Protein AF-A0A1Y1SCV5-F1 (afdb_monomer_lite)

Secondary structure (DSSP, 8-state):
-EEEEEE--SSS-BEEEEEEETTEEEE-TTT-----SSTT--EETT-EEEES--B-TT-EEEEEEEE--HHHHHTTGGGGGGSSS-EEEEEEEEE-TT--EEEEEEEEE------

Structure (mmCIF, N/CA/C/O backbone):
data_AF-A0A1Y1SCV5-F1
#
_entry.id   AF-A0A1Y1SCV5-F1
#
loop_
_atom_site.group_PDB
_atom_site.id
_atom_site.type_symbol
_atom_site.label_atom_id
_atom_site.label_alt_id
_atom_site.label_comp_id
_atom_site.label_asym_id
_atom_site.label_entity_id
_atom_site.label_seq_id
_atom_site.pdbx_PDB_ins_code
_atom_site.Cartn_x
_atom_site.Cartn_y
_atom_site.Cartn_z
_atom_site.occupancy
_atom_site.B_iso_or_equiv
_atom_site.auth_seq_id
_atom_site.auth_comp_id
_atom_site.auth_asym_id
_atom_site.auth_atom_id
_atom_site.pdbx_PDB_model_num
ATOM 1 N N . MET A 1 1 ? 11.109 3.189 -0.853 1.00 80.75 1 MET A N 1
ATOM 2 C CA . MET A 1 1 ? 10.446 3.280 0.467 1.00 80.75 1 MET A CA 1
ATOM 3 C C . MET A 1 1 ? 9.588 4.530 0.488 1.00 80.75 1 MET A C 1
ATOM 5 O O . MET A 1 1 ? 10.060 5.553 0.005 1.00 80.75 1 MET A O 1
ATOM 9 N N . VAL A 1 2 ? 8.369 4.451 1.020 1.00 85.19 2 VAL A N 1
ATOM 10 C CA . VAL A 1 2 ? 7.491 5.612 1.250 1.00 85.19 2 VAL A CA 1
ATOM 11 C C . VAL A 1 2 ? 6.849 5.479 2.630 1.00 85.19 2 VAL A C 1
ATOM 13 O O . VAL A 1 2 ? 6.463 4.376 3.017 1.00 85.19 2 VAL A O 1
ATOM 16 N N . GLU A 1 3 ? 6.751 6.585 3.364 1.00 90.56 3 GLU A N 1
ATOM 17 C CA . GLU A 1 3 ? 6.131 6.649 4.690 1.00 90.56 3 GLU A CA 1
ATOM 18 C C . GLU A 1 3 ? 4.819 7.431 4.629 1.00 90.56 3 GLU A C 1
ATOM 20 O O . GLU A 1 3 ? 4.732 8.462 3.961 1.00 90.56 3 GLU A O 1
ATOM 25 N N . PHE A 1 4 ? 3.810 6.949 5.350 1.00 91.31 4 PHE A N 1
ATOM 26 C CA . PHE A 1 4 ? 2.486 7.553 5.419 1.00 91.31 4 PHE A CA 1
ATOM 27 C C . PHE A 1 4 ? 2.034 7.693 6.867 1.00 91.31 4 PHE A C 1
ATOM 29 O O . PHE A 1 4 ? 2.197 6.765 7.660 1.00 91.31 4 PHE A O 1
ATOM 36 N N . ASP A 1 5 ? 1.393 8.816 7.179 1.00 94.88 5 ASP A N 1
ATOM 37 C CA . ASP A 1 5 ? 0.543 8.948 8.359 1.00 94.88 5 ASP A CA 1
ATOM 38 C C . ASP A 1 5 ? -0.896 8.659 7.952 1.00 94.88 5 ASP A C 1
ATOM 40 O O . ASP A 1 5 ? -1.498 9.408 7.183 1.00 94.88 5 ASP A O 1
ATOM 44 N N . ILE A 1 6 ? -1.429 7.540 8.435 1.00 95.38 6 ILE A N 1
ATOM 45 C CA . ILE A 1 6 ? -2.735 7.033 8.021 1.00 95.38 6 ILE A CA 1
ATOM 46 C C . ILE A 1 6 ? -3.668 7.066 9.220 1.00 95.38 6 ILE A C 1
ATOM 48 O O . ILE A 1 6 ? -3.361 6.473 10.252 1.00 95.38 6 ILE A O 1
ATOM 52 N N . THR A 1 7 ? -4.819 7.713 9.058 1.00 97.19 7 THR A N 1
ATOM 53 C CA . THR A 1 7 ? -5.911 7.706 10.036 1.00 97.19 7 THR A CA 1
ATOM 54 C C . THR A 1 7 ? -7.010 6.768 9.558 1.00 97.19 7 THR A C 1
ATOM 56 O O . THR A 1 7 ? -7.533 6.943 8.458 1.00 97.19 7 THR A O 1
ATOM 59 N N . ASN A 1 8 ? -7.369 5.774 10.371 1.00 97.31 8 ASN A N 1
ATOM 60 C CA . ASN A 1 8 ? -8.510 4.909 10.085 1.00 97.31 8 ASN A CA 1
ATOM 61 C C . ASN A 1 8 ? -9.788 5.504 10.694 1.00 97.31 8 ASN A C 1
ATOM 63 O O . ASN A 1 8 ? -9.999 5.429 11.90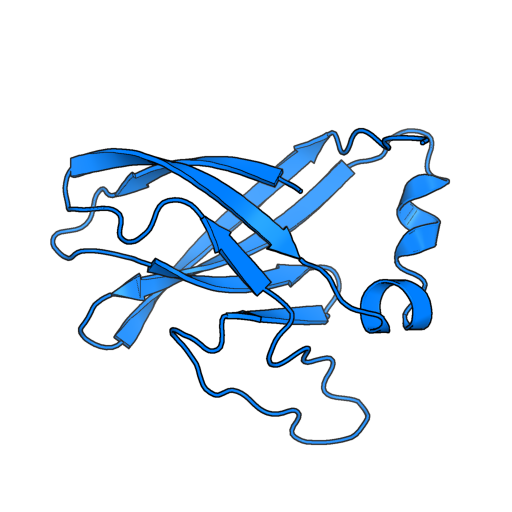1 1.00 97.31 8 ASN A O 1
ATOM 67 N N . GLU A 1 9 ? -10.648 6.075 9.855 1.00 96.31 9 GLU A N 1
ATOM 68 C CA . GLU A 1 9 ? -11.947 6.634 10.268 1.00 96.31 9 GLU A CA 1
ATOM 69 C C . GLU A 1 9 ? -13.095 5.605 10.236 1.00 96.31 9 GLU A C 1
ATOM 71 O O . GLU A 1 9 ? -14.240 5.942 10.536 1.00 96.31 9 GLU A O 1
ATOM 76 N N . GLY A 1 10 ? -12.804 4.357 9.859 1.00 93.88 10 GLY A N 1
ATOM 77 C CA . GLY A 1 10 ? -13.763 3.256 9.838 1.00 93.88 10 GLY A CA 1
ATOM 78 C C . GLY A 1 10 ? -14.004 2.628 11.212 1.00 93.88 10 GLY A C 1
ATOM 79 O O . GLY A 1 10 ? -13.499 3.083 12.237 1.00 93.88 10 GLY A O 1
ATOM 80 N N . ASP A 1 11 ? -14.772 1.539 11.223 1.00 95.44 11 ASP A N 1
ATOM 81 C CA . ASP A 1 11 ? -15.172 0.793 12.425 1.00 95.44 11 ASP A CA 1
ATOM 82 C C . ASP A 1 11 ? -14.435 -0.547 12.604 1.00 95.44 11 ASP A C 1
ATOM 84 O O . ASP A 1 11 ? -14.573 -1.199 13.640 1.00 95.44 11 ASP A O 1
ATOM 88 N N . SER A 1 12 ? -13.614 -0.933 11.626 1.00 96.38 12 SER A N 1
ATOM 89 C CA . SER A 1 12 ? -12.877 -2.198 11.591 1.00 96.38 12 SER A CA 1
ATOM 90 C C . SER A 1 12 ? -11.372 -1.964 11.389 1.00 96.38 12 SER A C 1
ATOM 92 O O . SER A 1 12 ? -10.988 -0.981 10.745 1.00 96.38 12 SER A O 1
ATOM 94 N N . PRO A 1 13 ? -10.482 -2.825 11.924 1.00 96.88 13 PRO A N 1
ATOM 95 C CA . PRO A 1 13 ? -9.051 -2.731 11.644 1.00 96.88 13 PRO A CA 1
ATOM 96 C C . PRO A 1 13 ? -8.765 -2.896 10.150 1.00 96.88 13 PRO A C 1
ATOM 98 O O . PRO A 1 13 ? -9.290 -3.812 9.518 1.00 96.88 13 PRO A O 1
ATOM 101 N N . ILE A 1 14 ? -7.889 -2.053 9.602 1.00 97.56 14 ILE A N 1
ATOM 102 C CA . ILE A 1 14 ? -7.509 -2.089 8.183 1.00 97.56 14 ILE A CA 1
ATOM 103 C C . ILE A 1 14 ? -6.030 -2.423 7.996 1.00 97.56 14 ILE A C 1
ATOM 105 O O . ILE A 1 14 ? -5.180 -2.107 8.835 1.00 97.56 14 ILE A O 1
ATOM 109 N N . ARG A 1 15 ? -5.709 -3.058 6.867 1.00 96.94 15 ARG A N 1
ATOM 110 C CA . ARG A 1 15 ? -4.342 -3.374 6.424 1.00 96.94 15 ARG A CA 1
ATOM 111 C C . ARG A 1 15 ? -4.171 -3.041 4.947 1.00 96.94 15 ARG A C 1
ATOM 113 O O . ARG A 1 15 ? -5.113 -3.181 4.176 1.00 96.94 15 ARG A O 1
ATOM 120 N N . ILE A 1 16 ? -2.966 -2.648 4.540 1.00 96.50 16 ILE A N 1
ATOM 121 C CA . ILE A 1 16 ? -2.646 -2.403 3.126 1.00 96.50 16 ILE A CA 1
ATOM 122 C C . ILE A 1 16 ? -2.421 -3.747 2.423 1.00 96.50 16 ILE A C 1
ATOM 124 O O . ILE A 1 16 ? -1.522 -4.504 2.803 1.00 96.50 16 ILE A O 1
ATOM 128 N N . GLY A 1 17 ? -3.235 -4.030 1.406 1.00 95.81 17 GLY A N 1
ATOM 129 C CA . GLY A 1 17 ? -3.148 -5.248 0.597 1.00 95.81 17 GLY A CA 1
ATOM 130 C C . GLY A 1 17 ? -2.530 -5.033 -0.782 1.00 95.81 17 GLY A C 1
ATOM 131 O O . GLY A 1 17 ? -1.911 -5.948 -1.315 1.00 95.81 17 GLY A O 1
ATOM 132 N N . GLU A 1 18 ? -2.667 -3.836 -1.355 1.00 95.38 18 GLU A N 1
ATOM 133 C CA . GLU A 1 18 ? -2.161 -3.541 -2.696 1.00 95.38 18 GLU A CA 1
ATOM 134 C C . GLU A 1 18 ? -1.776 -2.063 -2.843 1.00 95.38 18 GLU A C 1
ATOM 136 O O . GLU A 1 18 ? -2.400 -1.176 -2.258 1.00 95.38 18 GLU A O 1
ATOM 141 N N . PHE A 1 19 ? -0.742 -1.822 -3.644 1.00 92.69 19 PHE A N 1
ATOM 142 C CA . PHE A 1 19 ? -0.336 -0.513 -4.136 1.00 92.69 19 PHE A CA 1
ATOM 143 C C . PHE A 1 19 ? -0.361 -0.559 -5.663 1.00 92.69 19 PHE A C 1
ATOM 145 O O . PHE A 1 19 ? 0.217 -1.467 -6.254 1.00 92.69 19 PHE A O 1
ATOM 152 N N . ALA A 1 20 ? -1.021 0.399 -6.305 1.00 90.56 20 ALA A N 1
ATOM 153 C CA . ALA A 1 20 ? -1.103 0.467 -7.758 1.00 90.56 20 ALA A CA 1
ATOM 154 C C . ALA A 1 20 ? -0.585 1.809 -8.283 1.00 90.56 20 ALA A C 1
ATOM 156 O O . ALA A 1 20 ? -0.994 2.872 -7.814 1.00 90.56 20 ALA A O 1
ATOM 157 N N . ALA A 1 21 ? 0.286 1.756 -9.288 1.00 85.44 21 ALA A N 1
ATOM 158 C CA . ALA A 1 21 ? 0.808 2.927 -9.985 1.00 85.44 21 ALA A CA 1
ATOM 159 C C . ALA A 1 21 ? 1.162 2.557 -11.429 1.00 85.44 21 ALA A C 1
ATOM 161 O O . ALA A 1 21 ? 1.742 1.505 -11.674 1.00 85.44 21 ALA A O 1
ATOM 162 N N . GLY A 1 22 ? 0.812 3.411 -12.396 1.00 78.81 22 GLY A N 1
ATOM 163 C CA . GLY A 1 22 ? 1.207 3.207 -13.798 1.00 78.81 22 GLY A CA 1
ATOM 164 C C . GLY A 1 22 ? 0.784 1.854 -14.391 1.00 78.81 22 GLY A C 1
ATOM 165 O O . GLY A 1 22 ? 1.556 1.253 -15.124 1.00 78.81 22 GLY A O 1
ATOM 166 N N . ASN A 1 23 ? -0.421 1.370 -14.061 1.00 80.62 23 ASN A N 1
ATOM 167 C CA . ASN A 1 23 ? -0.959 0.035 -14.389 1.00 80.62 23 ASN A CA 1
ATOM 168 C C . ASN A 1 23 ? -0.273 -1.163 -13.707 1.00 80.62 23 ASN A C 1
ATOM 170 O O . ASN A 1 23 ? -0.808 -2.266 -13.793 1.00 80.62 23 ASN A O 1
ATOM 174 N N . LEU A 1 24 ? 0.840 -0.962 -13.000 1.00 84.94 24 LEU A N 1
ATOM 175 C CA . LEU A 1 24 ? 1.497 -1.993 -12.204 1.00 84.94 24 LEU A CA 1
ATOM 176 C C . LEU A 1 24 ? 0.819 -2.111 -10.836 1.00 84.94 24 LEU A C 1
ATOM 178 O O . LEU A 1 24 ? 0.502 -1.105 -10.193 1.00 84.94 24 LEU A O 1
ATOM 182 N N . ARG A 1 25 ? 0.598 -3.348 -10.391 1.00 91.19 25 ARG A N 1
ATOM 183 C CA . ARG A 1 25 ? -0.024 -3.672 -9.103 1.00 91.19 25 ARG A CA 1
ATOM 184 C C . ARG A 1 25 ? 0.958 -4.448 -8.238 1.00 91.19 25 ARG A C 1
ATOM 186 O O . ARG A 1 25 ? 1.327 -5.567 -8.575 1.00 91.19 25 ARG A O 1
ATOM 193 N N . PHE A 1 26 ? 1.334 -3.872 -7.107 1.00 91.38 26 PHE A N 1
ATOM 194 C CA . PHE A 1 26 ? 2.178 -4.486 -6.090 1.00 91.38 26 PHE A CA 1
ATOM 195 C C . PHE A 1 26 ? 1.297 -5.092 -5.012 1.00 91.38 26 PHE A C 1
ATOM 197 O O . PHE A 1 26 ? 0.497 -4.385 -4.394 1.00 91.38 26 PHE A O 1
ATOM 204 N N . ILE A 1 27 ? 1.444 -6.388 -4.775 1.00 94.12 27 ILE A N 1
ATOM 205 C CA . ILE A 1 27 ? 0.573 -7.142 -3.878 1.00 94.12 27 ILE A CA 1
ATOM 206 C C . ILE A 1 27 ? 1.317 -7.485 -2.592 1.00 94.12 27 ILE A C 1
ATOM 208 O O . ILE A 1 27 ? 2.492 -7.852 -2.613 1.00 94.12 27 ILE A O 1
ATOM 212 N N . ASN A 1 28 ? 0.623 -7.336 -1.462 1.00 94.69 28 ASN A N 1
ATOM 213 C CA . ASN A 1 28 ? 1.085 -7.804 -0.164 1.00 94.69 28 ASN A CA 1
ATOM 214 C C . ASN A 1 28 ? 0.542 -9.225 0.063 1.00 94.69 28 ASN A C 1
ATOM 216 O O . ASN A 1 28 ? -0.641 -9.373 0.407 1.00 94.69 28 ASN A O 1
ATOM 220 N N . PRO A 1 29 ? 1.375 -10.272 -0.059 1.00 93.62 29 PRO A N 1
ATOM 221 C CA . PRO A 1 29 ? 0.916 -11.661 -0.018 1.00 93.62 29 PRO A CA 1
ATOM 222 C C . PRO A 1 29 ? 0.440 -12.097 1.368 1.00 93.62 29 PRO A C 1
ATOM 224 O O . PRO A 1 29 ? -0.194 -13.136 1.521 1.00 93.62 29 PRO A O 1
ATOM 227 N N . LYS A 1 30 ? 0.716 -11.302 2.412 1.00 93.19 30 LYS A N 1
ATOM 228 C CA . LYS A 1 30 ? 0.180 -11.555 3.756 1.00 93.19 30 LYS A CA 1
ATOM 229 C C . LYS A 1 30 ? -1.320 -11.266 3.850 1.00 93.19 30 LYS A C 1
ATOM 231 O O . LYS A 1 30 ? -1.938 -11.650 4.839 1.00 93.19 30 LYS A O 1
ATOM 236 N N . ILE A 1 31 ? -1.871 -10.535 2.879 1.00 94.25 31 ILE A N 1
ATOM 237 C CA . ILE A 1 31 ? -3.255 -10.047 2.869 1.00 94.25 31 ILE A CA 1
ATOM 238 C C . ILE A 1 31 ? -4.025 -10.605 1.676 1.00 94.25 31 ILE A C 1
ATOM 240 O O . ILE A 1 31 ? -5.186 -10.973 1.828 1.00 94.25 31 ILE A O 1
ATOM 244 N N . LEU A 1 32 ? -3.394 -10.660 0.504 1.00 94.94 32 LEU A N 1
ATOM 245 C CA . LEU A 1 32 ? -4.028 -11.060 -0.745 1.00 94.94 32 LEU A CA 1
ATOM 246 C C . LEU A 1 32 ? -3.204 -12.132 -1.454 1.00 94.94 32 LEU A C 1
ATOM 248 O O . LEU A 1 32 ? -1.990 -12.019 -1.525 1.00 94.94 32 LEU A O 1
ATOM 252 N N . ASP A 1 33 ? -3.872 -13.103 -2.070 1.00 94.12 33 ASP A N 1
ATOM 253 C CA . ASP A 1 33 ? -3.261 -13.996 -3.058 1.00 94.12 33 ASP A CA 1
ATOM 254 C C . ASP A 1 33 ? -3.809 -13.620 -4.438 1.00 94.12 33 ASP A C 1
ATOM 256 O O . ASP A 1 33 ? -4.929 -13.979 -4.808 1.00 94.12 33 ASP A O 1
ATOM 260 N N . VAL A 1 34 ? -3.058 -12.790 -5.161 1.00 92.44 34 VAL A N 1
ATOM 261 C CA . VAL A 1 34 ? -3.409 -12.323 -6.506 1.00 92.44 34 VAL A CA 1
ATOM 262 C C . VAL A 1 34 ? -2.289 -12.743 -7.433 1.00 92.44 34 VAL A C 1
ATOM 264 O O . VAL A 1 34 ? -1.143 -12.369 -7.213 1.00 92.44 34 VAL A O 1
ATOM 267 N N . GLN A 1 35 ? -2.634 -13.488 -8.479 1.00 89.56 35 GLN A N 1
ATOM 268 C CA . GLN A 1 35 ? -1.698 -13.907 -9.516 1.00 89.56 35 GLN A CA 1
ATOM 269 C C . GLN A 1 35 ? -2.008 -13.188 -10.837 1.00 89.56 35 GLN A C 1
ATOM 271 O O . GLN A 1 35 ? -3.185 -12.910 -11.101 1.00 89.56 35 GLN A O 1
ATOM 276 N N . PRO A 1 36 ? -0.992 -12.901 -11.675 1.00 87.75 36 PRO A N 1
ATOM 277 C CA . PRO A 1 36 ? -1.209 -12.420 -13.033 1.00 87.75 36 PRO A CA 1
ATOM 278 C C . PRO A 1 36 ? -2.106 -13.386 -13.806 1.00 87.75 36 PRO A C 1
ATOM 280 O O . PRO A 1 36 ? -1.901 -14.602 -13.775 1.00 87.75 36 PRO A O 1
ATOM 283 N N . ARG A 1 37 ? -3.095 -12.858 -14.528 1.00 88.56 37 ARG A N 1
ATOM 284 C CA . ARG A 1 37 ? -3.955 -13.679 -15.395 1.00 88.56 37 ARG A CA 1
ATOM 285 C C . ARG A 1 37 ? -3.247 -14.130 -16.670 1.00 88.56 37 ARG A C 1
ATOM 287 O O . ARG A 1 37 ? -3.529 -15.218 -17.167 1.00 88.56 37 ARG A O 1
ATOM 294 N N . ASP A 1 38 ? -2.347 -13.301 -17.188 1.00 86.06 38 ASP A N 1
ATOM 295 C CA . ASP A 1 38 ? -1.526 -13.572 -18.366 1.00 86.06 38 ASP A CA 1
ATOM 296 C C . ASP A 1 38 ? -0.276 -12.671 -18.378 1.00 86.06 38 ASP A C 1
ATOM 298 O O . ASP A 1 38 ? -0.039 -11.913 -17.440 1.00 86.06 38 ASP A O 1
ATOM 302 N N . SER A 1 39 ? 0.534 -12.757 -19.438 1.00 79.62 39 SER A N 1
ATOM 303 C CA . SER A 1 39 ? 1.795 -12.015 -19.577 1.00 79.62 39 SER A CA 1
ATOM 304 C C . SER A 1 39 ? 1.651 -10.491 -19.668 1.00 79.62 39 SER A C 1
ATOM 306 O O . SER A 1 39 ? 2.657 -9.796 -19.602 1.00 79.62 39 SER A O 1
ATOM 308 N N . HIS A 1 40 ? 0.442 -9.969 -19.873 1.00 82.25 40 HIS A N 1
ATOM 309 C CA . HIS A 1 40 ? 0.145 -8.537 -19.929 1.00 82.25 40 HIS A CA 1
ATOM 310 C C . HIS A 1 40 ? -0.520 -8.026 -18.642 1.00 82.25 40 HIS A C 1
ATOM 312 O O . HIS A 1 40 ? -0.736 -6.821 -18.508 1.00 82.25 40 HIS A O 1
ATOM 318 N N . ASP A 1 41 ? -0.869 -8.911 -17.701 1.00 82.88 41 ASP A N 1
ATOM 319 C CA . ASP A 1 41 ? -1.394 -8.518 -16.393 1.00 82.88 41 ASP A CA 1
ATOM 320 C C . ASP A 1 41 ? -0.209 -8.135 -15.498 1.00 82.88 41 ASP A C 1
ATOM 322 O O . ASP A 1 41 ? 0.460 -8.995 -14.928 1.00 82.88 41 ASP A O 1
ATOM 326 N N . LEU A 1 42 ? 0.081 -6.833 -15.422 1.00 86.50 42 LEU A N 1
ATOM 327 C CA . LEU A 1 42 ? 1.205 -6.274 -14.665 1.00 86.50 42 LEU A CA 1
ATOM 328 C C . LEU A 1 42 ? 0.939 -6.365 -13.154 1.00 86.50 42 LEU A C 1
ATOM 330 O O . LEU A 1 42 ? 0.597 -5.386 -12.487 1.00 86.50 42 LEU A O 1
ATOM 334 N N . VAL A 1 43 ? 1.067 -7.576 -12.617 1.00 89.50 43 VAL A N 1
ATOM 335 C CA . VAL A 1 43 ? 0.877 -7.899 -11.204 1.00 89.50 43 VAL A CA 1
ATOM 336 C C . VAL A 1 43 ? 2.166 -8.475 -10.637 1.00 89.50 43 VAL A C 1
ATOM 338 O O . VAL A 1 43 ? 2.690 -9.477 -11.115 1.00 89.50 43 VAL A O 1
ATOM 341 N N . ALA A 1 44 ? 2.635 -7.850 -9.569 1.00 88.62 44 ALA A N 1
ATOM 342 C CA . ALA A 1 44 ? 3.785 -8.255 -8.791 1.00 88.62 44 ALA A CA 1
ATOM 343 C C . ALA A 1 44 ? 3.291 -8.842 -7.454 1.00 88.62 44 ALA A C 1
ATOM 345 O O . ALA A 1 44 ? 3.039 -8.118 -6.485 1.00 88.62 44 ALA A O 1
ATOM 346 N N . SER A 1 45 ? 3.060 -10.159 -7.441 1.00 89.94 45 SER A N 1
ATOM 347 C CA . SER A 1 45 ? 2.305 -10.875 -6.396 1.00 89.94 45 SER A CA 1
ATOM 348 C C . SER A 1 45 ? 2.940 -10.862 -4.992 1.00 89.94 45 SER A C 1
ATOM 350 O O . SER A 1 45 ? 2.231 -11.060 -4.009 1.00 89.94 45 SER A O 1
ATOM 352 N N . ASP A 1 46 ? 4.255 -10.645 -4.886 1.00 88.62 46 ASP A N 1
ATOM 353 C CA . ASP A 1 46 ? 5.028 -10.639 -3.625 1.00 88.62 46 ASP A CA 1
ATOM 354 C C . ASP A 1 46 ? 5.985 -9.437 -3.561 1.00 88.62 46 ASP A C 1
ATOM 356 O O . ASP A 1 46 ? 7.150 -9.536 -3.187 1.00 88.62 46 ASP A O 1
ATOM 360 N N . ALA A 1 47 ? 5.499 -8.282 -4.006 1.00 87.56 47 ALA A N 1
ATOM 361 C CA . ALA A 1 47 ? 6.336 -7.102 -4.201 1.00 87.56 47 ALA A CA 1
ATOM 362 C C . ALA A 1 47 ? 6.000 -5.935 -3.278 1.00 87.56 47 ALA A C 1
ATOM 364 O O . ALA A 1 47 ? 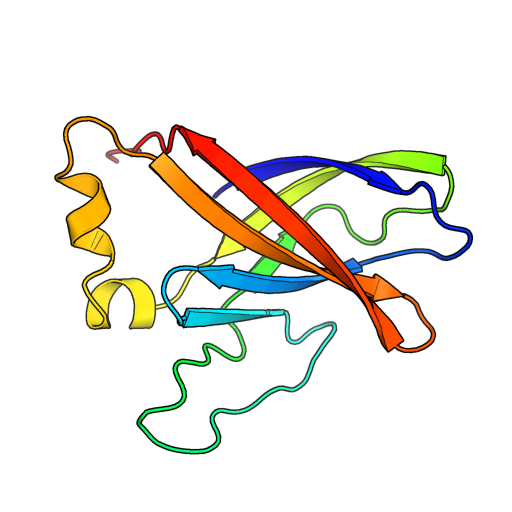6.673 -4.903 -3.306 1.00 87.56 47 ALA A O 1
ATOM 365 N N . LEU A 1 48 ? 4.944 -6.061 -2.469 1.00 90.94 48 LEU A N 1
ATOM 366 C CA . LEU A 1 48 ? 4.571 -5.047 -1.493 1.00 90.94 48 LEU A CA 1
ATOM 367 C C . LEU A 1 48 ? 4.840 -5.536 -0.075 1.00 90.94 48 LEU A C 1
ATOM 369 O O . LEU A 1 48 ? 4.081 -6.314 0.507 1.00 90.94 48 LEU A O 1
ATOM 373 N N . ARG A 1 49 ? 5.883 -4.979 0.532 1.00 91.44 49 ARG A N 1
ATOM 374 C CA . ARG A 1 49 ? 6.170 -5.151 1.953 1.00 91.44 49 ARG A CA 1
ATOM 375 C C . ARG A 1 49 ? 5.670 -3.940 2.731 1.00 91.44 49 ARG A C 1
ATOM 377 O O . ARG A 1 49 ? 5.990 -2.800 2.406 1.00 91.44 49 ARG A O 1
ATOM 384 N N . VAL A 1 50 ? 4.905 -4.202 3.788 1.00 93.31 50 VAL A N 1
ATOM 385 C CA . VAL A 1 50 ? 4.298 -3.175 4.647 1.00 93.31 50 VAL A CA 1
ATOM 386 C C . VAL A 1 50 ? 4.783 -3.352 6.082 1.00 93.31 50 VAL A C 1
ATOM 388 O O . VAL A 1 50 ? 4.679 -4.442 6.652 1.00 93.31 50 VAL A O 1
ATOM 391 N N . GLU A 1 51 ? 5.287 -2.274 6.673 1.00 94.12 51 GLU A N 1
ATOM 392 C CA . GLU A 1 51 ? 5.676 -2.173 8.079 1.00 94.12 51 GLU A CA 1
ATOM 393 C C . GLU A 1 51 ? 4.718 -1.237 8.825 1.00 94.12 51 GLU A C 1
ATOM 395 O O . GLU A 1 51 ? 4.325 -0.199 8.303 1.00 94.12 51 GLU A O 1
ATOM 400 N N . GLY A 1 52 ? 4.331 -1.605 10.050 1.00 87.88 52 GLY A N 1
ATOM 401 C CA . GLY A 1 52 ? 3.358 -0.860 10.870 1.00 87.88 52 GLY A CA 1
ATOM 402 C C . GLY A 1 52 ? 2.140 -1.689 11.297 1.00 87.88 52 GLY A C 1
ATOM 403 O O . GLY A 1 52 ? 1.520 -1.393 12.315 1.00 87.88 52 GLY A O 1
ATOM 404 N N . GLY A 1 53 ? 1.852 -2.793 10.597 1.00 90.25 53 GLY A N 1
ATOM 405 C CA . GLY A 1 53 ? 0.779 -3.727 10.958 1.00 90.25 53 GLY A CA 1
ATOM 406 C C . GLY A 1 53 ? -0.627 -3.198 10.651 1.00 90.25 53 GLY A C 1
ATOM 407 O O . GLY A 1 53 ? -0.809 -2.392 9.743 1.00 90.25 53 GLY A O 1
ATOM 408 N N . ALA A 1 54 ? -1.632 -3.699 11.377 1.00 94.56 54 ALA A N 1
ATOM 409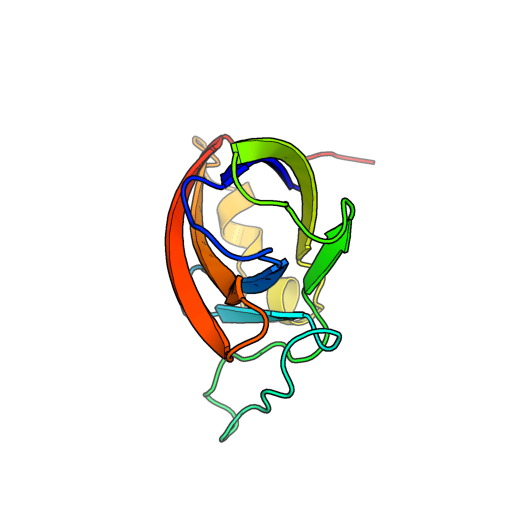 C CA . ALA A 1 54 ? -3.012 -3.230 11.246 1.00 94.56 54 ALA A CA 1
ATOM 410 C C . ALA A 1 54 ? -3.200 -1.852 11.896 1.00 94.56 54 ALA A C 1
ATOM 412 O O . ALA A 1 54 ? -2.576 -1.551 12.918 1.00 94.56 54 ALA A O 1
ATOM 413 N N . ILE A 1 55 ? -4.078 -1.044 11.306 1.00 97.12 55 ILE A N 1
ATOM 414 C CA . ILE A 1 55 ? -4.464 0.279 11.800 1.00 97.12 55 ILE A CA 1
ATOM 415 C C . ILE A 1 55 ? -5.868 0.152 12.381 1.00 97.12 55 ILE A C 1
ATOM 417 O O . ILE A 1 55 ? -6.819 -0.166 11.661 1.00 97.12 55 ILE A O 1
ATOM 421 N N . HIS A 1 56 ? -5.997 0.343 13.689 1.00 97.38 56 HIS A N 1
ATOM 422 C CA . HIS A 1 56 ? -7.267 0.171 14.388 1.00 97.38 56 HIS A CA 1
ATOM 423 C C . HIS A 1 56 ? -8.216 1.360 14.160 1.00 97.38 56 HIS A C 1
ATOM 425 O O . HIS A 1 56 ? -7.758 2.448 13.819 1.00 97.38 56 HIS A O 1
ATOM 431 N N . PRO A 1 57 ? -9.533 1.178 14.354 1.00 97.81 57 PRO A N 1
ATOM 432 C CA . PRO A 1 57 ? -10.512 2.264 14.289 1.00 97.81 57 PRO A CA 1
ATOM 433 C C . PRO A 1 57 ? -10.119 3.469 15.152 1.00 97.81 57 PRO A C 1
ATOM 435 O O . PRO A 1 57 ? -9.783 3.312 16.327 1.00 97.81 57 PRO A O 1
ATOM 438 N N . GLY A 1 58 ? -10.151 4.668 14.571 1.00 97.50 58 GLY A N 1
ATOM 439 C CA . GLY A 1 58 ? -9.763 5.926 15.215 1.00 97.50 58 GLY A CA 1
ATOM 440 C C . GLY A 1 58 ? -8.256 6.111 15.436 1.00 97.50 58 GLY A C 1
ATOM 441 O O . GLY A 1 58 ? -7.846 7.146 15.959 1.00 97.50 58 GLY A O 1
ATOM 442 N N . GLU A 1 59 ? -7.419 5.137 15.065 1.00 97.50 59 GLU A N 1
ATOM 443 C CA .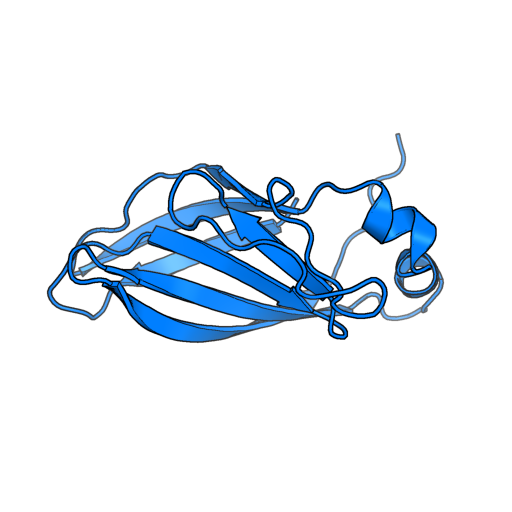 GLU A 1 59 ? -5.965 5.228 15.190 1.00 97.50 59 GLU A CA 1
ATOM 444 C C . GLU A 1 59 ? -5.375 6.018 14.014 1.00 97.50 59 GLU A C 1
ATOM 446 O O . GLU A 1 59 ? -5.679 5.745 12.850 1.00 97.50 59 GLU A O 1
ATOM 451 N N . THR A 1 60 ? -4.468 6.948 14.321 1.00 97.38 60 THR A N 1
ATOM 452 C CA . THR A 1 60 ? -3.494 7.462 13.354 1.00 97.38 60 THR A CA 1
ATOM 453 C C . THR A 1 60 ? -2.177 6.735 13.564 1.00 97.38 60 THR A C 1
ATOM 455 O O . THR A 1 60 ? -1.596 6.796 14.650 1.00 97.38 60 THR A O 1
ATOM 458 N N . LYS A 1 61 ? -1.690 6.052 12.531 1.00 95.88 61 LYS A N 1
ATOM 459 C CA . LYS A 1 61 ? -0.484 5.230 12.602 1.00 95.88 61 LYS A CA 1
ATOM 460 C C . LYS A 1 61 ? 0.449 5.544 11.445 1.00 95.88 61 LYS A C 1
ATOM 462 O O . LYS A 1 61 ? 0.013 5.681 10.302 1.00 95.88 61 LYS A O 1
ATOM 467 N N . ARG A 1 62 ? 1.745 5.604 11.759 1.00 95.50 62 ARG A N 1
ATOM 468 C CA . ARG A 1 62 ? 2.790 5.684 10.744 1.00 95.50 62 ARG A CA 1
ATOM 469 C C . ARG A 1 62 ? 3.036 4.312 10.141 1.00 95.50 62 ARG A C 1
ATOM 471 O O . ARG A 1 62 ? 3.297 3.353 10.869 1.00 95.50 62 ARG A O 1
ATOM 478 N N . VAL A 1 63 ? 2.953 4.237 8.823 1.00 94.06 63 VAL A N 1
ATOM 479 C CA . VAL A 1 63 ? 3.128 3.009 8.050 1.00 94.06 63 VAL A CA 1
ATOM 480 C C . VAL A 1 63 ? 4.170 3.254 6.976 1.00 94.06 63 VAL A C 1
ATOM 482 O O . VAL A 1 63 ? 4.137 4.274 6.288 1.00 94.06 63 VAL A O 1
ATOM 485 N N . THR A 1 64 ? 5.071 2.295 6.813 1.00 92.25 64 THR A N 1
ATOM 486 C CA . THR A 1 64 ? 6.120 2.348 5.797 1.00 92.25 64 THR A CA 1
ATOM 487 C C . THR A 1 64 ? 5.873 1.250 4.781 1.00 92.25 64 THR A C 1
ATOM 489 O O . THR A 1 64 ? 5.697 0.084 5.143 1.00 92.25 64 THR A O 1
ATOM 492 N N . ILE A 1 65 ? 5.862 1.610 3.499 1.00 90.75 65 ILE A N 1
ATOM 493 C CA . ILE A 1 65 ? 5.763 0.646 2.406 1.00 90.75 65 ILE A CA 1
ATOM 494 C C . ILE A 1 65 ? 7.073 0.567 1.627 1.00 90.75 65 ILE A C 1
ATOM 496 O O . ILE A 1 65 ? 7.769 1.560 1.377 1.00 90.75 65 ILE A O 1
ATOM 500 N N . PHE A 1 66 ? 7.369 -0.646 1.189 1.00 87.81 66 PHE A N 1
ATOM 501 C CA . PHE A 1 66 ? 8.432 -0.969 0.260 1.00 87.81 66 PHE A CA 1
ATOM 502 C C . PHE A 1 66 ? 7.772 -1.700 -0.903 1.00 87.81 66 PHE A C 1
ATOM 504 O O . PHE A 1 66 ? 7.293 -2.819 -0.740 1.00 87.81 66 PHE A O 1
ATOM 511 N N . ALA A 1 67 ? 7.690 -1.016 -2.039 1.00 81.62 67 ALA A N 1
ATOM 512 C CA . ALA A 1 67 ? 7.358 -1.624 -3.315 1.00 81.62 67 ALA A CA 1
ATOM 513 C C . ALA A 1 67 ? 8.693 -1.989 -3.969 1.00 81.62 67 ALA A C 1
ATOM 515 O O . ALA A 1 67 ? 9.432 -1.091 -4.373 1.00 81.62 67 ALA A O 1
ATOM 516 N N . ASP A 1 68 ? 9.038 -3.269 -3.936 1.00 70.06 68 ASP A N 1
ATOM 517 C CA . ASP A 1 68 ? 10.336 -3.790 -4.358 1.00 70.06 68 ASP A CA 1
ATOM 518 C C . ASP A 1 68 ? 10.073 -4.906 -5.369 1.00 70.06 68 ASP A C 1
ATOM 520 O O . ASP A 1 68 ? 9.513 -5.940 -5.011 1.00 70.06 68 ASP A O 1
ATOM 524 N N . ASP A 1 69 ? 10.385 -4.676 -6.645 1.00 61.25 69 ASP A N 1
ATOM 525 C CA . ASP A 1 69 ? 10.300 -5.721 -7.666 1.00 61.25 69 ASP A CA 1
ATOM 526 C C . ASP A 1 69 ? 11.292 -5.468 -8.807 1.00 61.25 69 ASP A C 1
ATOM 528 O O . ASP A 1 69 ? 11.457 -4.336 -9.268 1.00 61.25 69 ASP A O 1
ATOM 532 N N . ALA A 1 70 ? 11.879 -6.544 -9.332 1.00 52.78 70 ALA A N 1
ATOM 533 C CA . ALA A 1 70 ? 12.625 -6.539 -10.589 1.00 52.78 70 ALA A CA 1
ATOM 534 C C . ALA A 1 70 ? 11.754 -6.102 -11.795 1.00 52.78 70 ALA A C 1
ATOM 536 O O . ALA A 1 70 ? 12.280 -5.597 -12.789 1.00 52.78 70 ALA A O 1
ATOM 537 N N . LEU A 1 71 ? 10.423 -6.223 -11.718 1.00 57.81 71 LEU A N 1
ATOM 538 C CA . LEU A 1 71 ? 9.448 -5.657 -12.653 1.00 57.81 71 LEU A CA 1
ATOM 539 C C . LEU A 1 71 ? 9.496 -4.127 -12.684 1.00 57.81 71 LEU A C 1
ATOM 541 O O . LEU A 1 71 ? 9.281 -3.561 -13.749 1.00 57.81 71 LEU A O 1
ATOM 545 N N . TRP A 1 72 ? 9.819 -3.438 -11.582 1.00 57.03 72 TRP A N 1
ATOM 546 C CA . TRP A 1 72 ? 9.978 -1.974 -11.598 1.00 57.03 72 TRP A CA 1
ATOM 547 C C . TRP A 1 72 ? 11.132 -1.538 -12.512 1.00 57.03 72 TRP A C 1
ATOM 549 O O . TRP A 1 72 ? 11.029 -0.542 -13.235 1.00 57.03 72 TRP A O 1
ATOM 559 N N . GLU A 1 73 ? 12.221 -2.312 -12.516 1.00 56.66 73 GLU A N 1
ATOM 560 C CA . GLU A 1 73 ? 13.355 -2.114 -13.422 1.00 56.66 73 GLU A CA 1
ATOM 561 C C . GLU A 1 73 ? 13.035 -2.577 -14.853 1.00 56.66 73 GLU A C 1
ATOM 563 O O . GLU A 1 73 ? 13.408 -1.903 -15.817 1.00 56.66 73 GLU A O 1
ATOM 568 N N . THR A 1 74 ? 12.297 -3.682 -15.001 1.00 54.00 74 THR A N 1
ATOM 569 C CA . THR A 1 74 ? 11.952 -4.287 -16.301 1.00 54.00 74 THR A CA 1
ATOM 570 C C . THR A 1 74 ? 10.921 -3.456 -17.084 1.00 54.00 74 THR A C 1
ATOM 572 O O . THR A 1 74 ? 11.080 -3.264 -18.289 1.00 54.00 74 THR A O 1
ATOM 575 N N . GLU A 1 75 ? 9.932 -2.867 -16.405 1.00 54.84 75 GLU A N 1
ATOM 576 C CA . GLU A 1 75 ? 8.885 -2.004 -16.986 1.00 54.84 75 GLU A CA 1
ATOM 577 C C . GLU A 1 75 ? 9.320 -0.531 -17.141 1.00 54.84 75 GLU A C 1
ATOM 579 O O . GLU A 1 75 ? 8.517 0.349 -17.449 1.00 54.84 75 GLU A O 1
ATOM 584 N N . ARG A 1 76 ? 10.618 -0.235 -16.965 1.00 55.47 76 ARG A N 1
ATOM 585 C CA . ARG A 1 76 ? 11.227 1.095 -17.172 1.00 55.47 76 ARG A CA 1
ATOM 586 C C . ARG A 1 76 ? 10.629 2.221 -16.322 1.00 55.47 76 ARG A C 1
ATOM 588 O O . ARG A 1 76 ? 10.801 3.388 -16.672 1.00 55.47 76 ARG A O 1
ATOM 595 N N . MET A 1 77 ? 10.007 1.938 -15.177 1.00 51.97 77 MET A N 1
ATOM 596 C CA . MET A 1 77 ? 9.556 3.010 -14.271 1.00 51.97 77 MET A CA 1
ATOM 597 C C . MET A 1 77 ? 10.728 3.835 -13.708 1.00 51.97 77 MET A C 1
ATOM 599 O O . MET A 1 77 ? 10.543 4.962 -13.253 1.00 51.97 77 MET A O 1
ATOM 603 N N . THR A 1 78 ? 11.964 3.353 -13.859 1.00 50.69 78 THR A N 1
ATOM 604 C CA . THR A 1 78 ? 13.201 4.116 -13.644 1.00 50.69 78 THR A CA 1
ATOM 605 C C . THR A 1 78 ? 13.313 5.388 -14.492 1.00 50.69 78 THR A C 1
ATOM 607 O O . THR A 1 78 ? 14.031 6.304 -14.091 1.00 50.69 78 THR A O 1
ATOM 610 N N . THR A 1 79 ? 12.577 5.540 -15.604 1.00 48.28 79 THR A N 1
ATOM 611 C CA . THR A 1 79 ? 12.564 6.816 -16.346 1.00 48.28 79 THR A CA 1
ATOM 612 C C . THR A 1 79 ? 11.862 7.948 -15.591 1.00 48.28 79 THR A C 1
ATOM 614 O O . THR A 1 79 ? 12.120 9.111 -15.899 1.00 48.28 79 THR A O 1
ATOM 617 N N . MET A 1 80 ? 11.036 7.657 -14.571 1.00 48.44 80 MET A N 1
ATOM 618 C CA . MET A 1 80 ? 10.489 8.699 -13.684 1.00 48.44 80 MET A CA 1
ATOM 619 C C . MET A 1 80 ? 11.589 9.431 -12.904 1.00 48.44 80 MET A C 1
ATOM 621 O O . MET A 1 80 ? 11.460 10.627 -12.663 1.00 48.44 80 MET A O 1
ATOM 625 N N . ILE A 1 81 ? 12.698 8.755 -12.579 1.00 49.78 81 ILE A N 1
ATOM 626 C CA . ILE A 1 81 ? 13.843 9.342 -11.859 1.00 49.78 81 ILE A CA 1
ATOM 627 C C . ILE A 1 81 ? 14.554 10.408 -12.712 1.00 49.78 81 ILE A C 1
ATOM 629 O O . ILE A 1 81 ? 15.178 11.319 -12.176 1.00 49.78 81 ILE A O 1
ATOM 633 N N . ALA A 1 82 ? 14.445 10.328 -14.043 1.00 47.19 82 ALA A N 1
ATOM 634 C CA . ALA A 1 82 ? 15.047 11.292 -14.964 1.00 47.19 82 ALA A CA 1
ATOM 635 C C . ALA A 1 82 ? 14.200 12.563 -15.169 1.00 47.19 82 ALA A C 1
ATOM 637 O O . ALA A 1 82 ? 14.625 13.466 -15.892 1.00 47.19 82 ALA A O 1
ATOM 638 N N . SER A 1 83 ? 13.003 12.639 -14.575 1.00 50.25 83 SER A N 1
ATOM 639 C CA . SER A 1 83 ? 12.132 13.808 -14.705 1.00 50.25 83 SER A CA 1
ATOM 640 C C . SER A 1 83 ? 12.541 14.899 -13.705 1.00 50.25 83 SER A C 1
ATOM 642 O O . SER A 1 83 ? 12.764 14.587 -12.537 1.00 50.25 83 SER A O 1
ATOM 644 N N . PRO A 1 84 ? 12.631 16.175 -14.130 1.00 50.81 84 PRO A N 1
ATOM 645 C CA . PRO A 1 84 ? 13.066 17.280 -13.269 1.00 50.81 84 PRO A CA 1
ATOM 646 C C . PRO A 1 84 ? 12.146 17.515 -12.057 1.00 50.81 84 PRO A C 1
ATOM 648 O O . PRO A 1 84 ? 12.606 18.063 -11.060 1.00 50.81 84 PRO A O 1
ATOM 651 N N . ASP A 1 85 ? 10.902 17.025 -12.121 1.00 57.25 85 ASP A N 1
ATOM 652 C CA . ASP A 1 85 ? 9.922 17.008 -11.034 1.00 57.25 85 ASP A CA 1
ATOM 653 C C . ASP A 1 85 ? 9.539 15.555 -10.697 1.00 57.25 85 ASP A C 1
ATOM 655 O O . ASP A 1 85 ? 8.502 15.048 -11.132 1.00 57.25 85 ASP A O 1
ATOM 659 N N . ALA A 1 86 ? 10.396 14.839 -9.964 1.00 63.53 86 ALA A N 1
ATOM 660 C CA . ALA A 1 86 ? 10.111 13.463 -9.557 1.00 63.53 86 ALA A CA 1
ATOM 661 C C . ALA A 1 86 ? 8.934 13.434 -8.563 1.00 63.53 86 ALA A C 1
ATOM 663 O O . ALA A 1 86 ? 9.087 13.683 -7.367 1.00 63.53 86 ALA A O 1
ATOM 664 N N . VAL A 1 87 ? 7.740 13.133 -9.069 1.00 73.31 87 VAL A N 1
ATOM 665 C CA . VAL A 1 87 ? 6.506 12.962 -8.295 1.00 73.31 87 VAL A CA 1
ATOM 666 C C . VAL A 1 87 ? 6.032 11.531 -8.464 1.00 73.31 87 VAL A C 1
ATOM 668 O O . VAL A 1 87 ? 6.003 11.012 -9.577 1.00 73.31 87 VAL A O 1
ATOM 671 N N . VAL A 1 88 ? 5.629 10.898 -7.366 1.00 76.38 88 VAL A N 1
ATOM 672 C CA . VAL A 1 88 ? 4.914 9.624 -7.401 1.00 76.38 88 VAL A CA 1
ATOM 673 C C . VAL A 1 88 ? 3.456 9.860 -7.059 1.00 76.38 88 VAL A C 1
ATOM 675 O O . VAL A 1 88 ? 3.145 10.591 -6.122 1.00 76.38 88 VAL A O 1
ATOM 678 N N . ALA A 1 89 ? 2.573 9.237 -7.829 1.00 83.75 89 ALA A N 1
ATOM 679 C CA . ALA A 1 89 ? 1.155 9.155 -7.535 1.00 83.75 89 ALA A CA 1
ATOM 680 C C . ALA A 1 89 ? 0.693 7.710 -7.704 1.00 83.75 89 ALA A C 1
ATOM 682 O O . ALA A 1 89 ? 1.236 6.965 -8.525 1.00 83.75 89 ALA A O 1
ATOM 683 N N . GLY A 1 90 ? -0.301 7.313 -6.923 1.00 88.94 90 GLY A N 1
ATOM 684 C CA . GLY A 1 90 ? -0.859 5.974 -7.001 1.00 88.94 90 GLY A CA 1
ATOM 685 C C . GLY A 1 90 ? -2.015 5.756 -6.042 1.00 88.94 90 GLY A C 1
ATOM 686 O O . GLY A 1 90 ? -2.486 6.673 -5.371 1.00 88.94 90 GLY A O 1
ATOM 687 N N . LEU A 1 91 ? -2.476 4.512 -5.999 1.00 94.12 91 LEU A N 1
ATOM 688 C CA . LEU A 1 91 ? -3.603 4.069 -5.190 1.00 94.12 91 LEU A CA 1
ATOM 689 C C . LEU A 1 91 ? -3.121 3.079 -4.133 1.00 94.12 91 LEU A C 1
ATOM 691 O O . LEU A 1 91 ? -2.439 2.106 -4.453 1.00 94.12 91 LEU A O 1
ATOM 695 N N . LEU A 1 92 ? -3.511 3.303 -2.881 1.00 94.62 92 LEU A N 1
ATOM 696 C CA . LEU A 1 92 ? -3.400 2.327 -1.801 1.00 94.62 92 LEU A CA 1
ATOM 697 C C . LEU A 1 92 ? -4.745 1.640 -1.605 1.00 94.62 92 LEU A C 1
ATOM 699 O O . LEU A 1 92 ? -5.781 2.291 -1.450 1.00 94.62 92 LEU A O 1
ATOM 703 N N . HIS A 1 93 ? -4.725 0.312 -1.618 1.00 97.00 93 HIS A N 1
ATOM 704 C CA . HIS A 1 93 ? -5.890 -0.521 -1.369 1.00 97.00 93 HIS A CA 1
ATOM 705 C C . HIS A 1 93 ? -5.783 -1.099 0.041 1.00 97.00 93 HIS A C 1
ATOM 707 O O . HIS A 1 93 ? -4.911 -1.926 0.337 1.00 97.00 93 HIS A O 1
ATOM 713 N N . PHE A 1 94 ? -6.696 -0.675 0.904 1.00 97.12 94 PHE A N 1
ATOM 714 C CA . PHE A 1 94 ? -6.854 -1.186 2.255 1.00 97.12 94 PHE A CA 1
ATOM 715 C C . PHE A 1 94 ? -7.929 -2.261 2.290 1.00 97.12 94 PHE A C 1
ATOM 717 O O . PHE A 1 94 ? -8.910 -2.184 1.554 1.00 97.12 94 PHE A O 1
ATOM 724 N N . PHE A 1 95 ? -7.751 -3.230 3.177 1.00 97.00 95 PHE A N 1
ATOM 725 C CA . PHE A 1 95 ? -8.684 -4.320 3.412 1.00 97.00 95 PHE A CA 1
ATOM 726 C C . PHE A 1 95 ? -8.945 -4.447 4.904 1.00 97.00 95 PHE A C 1
ATOM 728 O O . PHE A 1 95 ? -7.999 -4.409 5.700 1.00 97.00 95 PHE A O 1
ATOM 735 N N . ASP A 1 96 ? -10.213 -4.599 5.269 1.00 95.31 96 ASP A N 1
ATOM 736 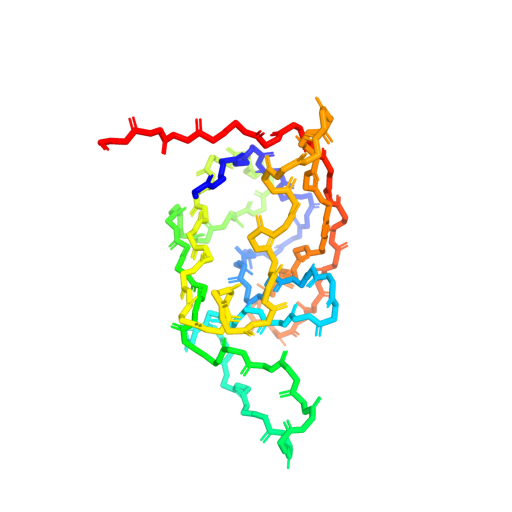C CA . ASP A 1 96 ? -10.597 -4.992 6.621 1.00 95.31 96 ASP A CA 1
ATOM 737 C C . ASP A 1 96 ? -10.645 -6.522 6.781 1.00 95.31 96 ASP A C 1
ATOM 739 O O . ASP A 1 96 ? -10.304 -7.289 5.875 1.00 95.31 96 ASP A O 1
ATOM 743 N N . GLU A 1 97 ? -11.048 -6.981 7.963 1.00 91.31 97 GLU A N 1
ATOM 744 C CA . GLU A 1 97 ? -11.162 -8.408 8.283 1.00 91.31 97 GLU A CA 1
ATOM 745 C C . GLU A 1 97 ? -12.283 -9.125 7.515 1.00 91.31 97 GLU A C 1
ATOM 747 O O . GLU A 1 97 ? -12.219 -10.342 7.345 1.00 91.31 97 GLU A O 1
ATOM 752 N N . ASN A 1 98 ? -13.269 -8.385 7.002 1.00 91.12 98 ASN A N 1
ATOM 753 C CA . ASN A 1 98 ? -14.366 -8.916 6.194 1.00 91.12 98 ASN A CA 1
ATOM 754 C C . ASN A 1 98 ? -14.017 -8.965 4.696 1.00 91.12 98 ASN A C 1
ATOM 756 O O . ASN A 1 98 ? -14.821 -9.429 3.887 1.00 91.12 98 ASN A O 1
ATOM 760 N N . GLY A 1 99 ? -12.831 -8.480 4.312 1.00 91.44 99 GLY A N 1
ATOM 761 C CA . GLY A 1 99 ? -12.407 -8.352 2.921 1.00 91.44 99 GLY A CA 1
ATOM 762 C C . GLY A 1 99 ? -13.001 -7.135 2.207 1.00 91.44 99 GLY A C 1
ATOM 763 O O . GLY A 1 99 ? -12.852 -7.018 0.988 1.00 91.44 99 GLY A O 1
ATOM 764 N N . GLN A 1 100 ? -13.651 -6.217 2.930 1.00 95.06 100 GLN A N 1
ATOM 765 C CA . GLN A 1 100 ? -14.096 -4.953 2.356 1.00 95.06 100 GLN A CA 1
ATOM 766 C C . GLN A 1 100 ? -12.872 -4.129 1.972 1.00 95.06 100 GLN A C 1
ATOM 768 O O . GLN A 1 100 ? -11.944 -3.943 2.761 1.00 95.06 100 GLN A O 1
ATOM 773 N N . ARG A 1 101 ? -12.888 -3.624 0.737 1.00 96.12 101 ARG A N 1
ATOM 774 C CA . ARG A 1 101 ? -11.798 -2.832 0.175 1.00 96.12 101 ARG A CA 1
ATOM 775 C C . ARG A 1 101 ? -12.094 -1.340 0.274 1.00 96.12 101 ARG A C 1
ATOM 777 O O . ARG A 1 101 ? -13.191 -0.910 -0.090 1.00 96.12 101 ARG A O 1
ATOM 784 N N . TYR A 1 102 ? -11.082 -0.566 0.648 1.00 96.38 102 TYR A N 1
ATOM 785 C CA . TYR A 1 102 ? -11.084 0.896 0.646 1.00 96.38 102 TYR A CA 1
ATOM 786 C C . TYR A 1 102 ? -9.923 1.393 -0.217 1.00 96.38 102 TYR A C 1
ATOM 788 O O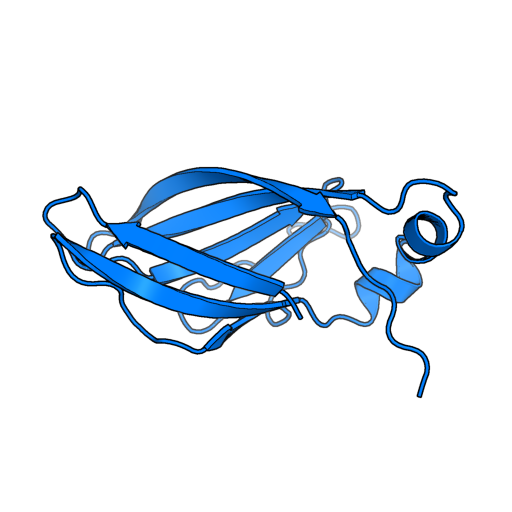 . TYR A 1 102 ? -8.810 0.882 -0.103 1.00 96.38 102 TYR A O 1
ATOM 796 N N . LEU A 1 103 ? -10.174 2.357 -1.104 1.00 95.31 103 LEU A N 1
ATOM 797 C CA . LEU A 1 103 ? -9.157 2.913 -2.000 1.00 95.31 103 LEU A CA 1
ATOM 798 C C . LEU A 1 103 ? -8.838 4.348 -1.603 1.00 95.31 103 LEU A C 1
ATOM 800 O O . LEU A 1 103 ? -9.752 5.151 -1.424 1.00 95.31 103 LEU A O 1
ATOM 804 N N . VAL A 1 104 ? -7.550 4.666 -1.518 1.00 95.25 104 VAL A N 1
ATOM 805 C CA . VAL A 1 104 ? -7.066 6.020 -1.247 1.00 95.25 104 VAL A CA 1
ATOM 806 C C . VAL A 1 104 ? -6.017 6.382 -2.286 1.00 95.25 104 VAL A C 1
ATOM 808 O O . VAL A 1 104 ? -5.052 5.646 -2.483 1.00 95.25 104 VAL A O 1
ATOM 811 N N . GLU A 1 105 ? -6.214 7.513 -2.952 1.00 93.19 105 GLU A N 1
ATOM 812 C CA . GLU A 1 105 ? -5.203 8.108 -3.820 1.00 93.19 105 GLU A CA 1
ATOM 813 C C . GLU A 1 105 ? -4.173 8.856 -2.975 1.00 93.19 105 GLU A C 1
ATOM 815 O O . GLU A 1 105 ? -4.517 9.544 -2.012 1.00 93.19 105 GLU A O 1
ATOM 820 N N . PHE A 1 106 ? -2.904 8.743 -3.351 1.00 88.81 106 PHE A N 1
ATOM 821 C CA . PHE A 1 106 ? -1.852 9.588 -2.813 1.00 88.81 106 PHE A CA 1
ATOM 822 C C . PHE A 1 106 ? -0.990 10.142 -3.941 1.00 88.81 106 PHE A C 1
ATOM 824 O O . PHE A 1 106 ? -0.833 9.529 -4.998 1.00 88.81 106 PHE A O 1
ATOM 831 N N . GLY A 1 107 ? -0.390 11.295 -3.674 1.00 86.00 107 GLY A N 1
ATOM 832 C CA . GLY A 1 107 ? 0.589 11.924 -4.542 1.00 86.00 107 GLY A CA 1
ATOM 833 C C . GLY A 1 107 ? 1.597 12.690 -3.702 1.00 86.00 107 GLY A C 1
ATOM 834 O O . GLY A 1 107 ? 1.230 13.311 -2.704 1.00 86.00 107 GLY A O 1
ATOM 835 N N . GLY A 1 108 ? 2.870 12.638 -4.078 1.00 82.44 108 GLY A N 1
ATOM 836 C CA . GLY A 1 108 ? 3.912 13.332 -3.335 1.00 82.44 108 GLY A CA 1
ATOM 837 C C . GLY A 1 108 ? 5.262 13.362 -4.043 1.00 82.44 108 GLY A C 1
ATOM 838 O O . GLY A 1 108 ? 5.478 12.631 -5.015 1.00 82.44 108 GLY A O 1
ATOM 839 N N . PRO A 1 109 ? 6.183 14.214 -3.565 1.00 79.50 109 PRO A N 1
ATOM 840 C CA . PRO A 1 109 ? 7.538 14.263 -4.091 1.00 79.50 109 PRO A CA 1
ATOM 841 C C . PRO A 1 109 ? 8.254 12.934 -3.828 1.00 79.50 109 PRO A C 1
ATOM 843 O O . PRO A 1 109 ? 8.186 12.375 -2.734 1.00 79.50 109 PRO A O 1
ATOM 846 N N . MET A 1 110 ? 8.970 12.443 -4.833 1.00 76.56 110 MET A N 1
ATOM 847 C CA . MET A 1 110 ? 9.836 11.277 -4.738 1.00 76.56 110 MET A CA 1
ATOM 848 C C . MET A 1 110 ? 11.284 11.753 -4.677 1.00 76.56 110 MET A C 1
ATOM 850 O O . MET A 1 110 ? 11.785 12.375 -5.610 1.00 76.56 110 MET A O 1
ATOM 854 N N . ILE A 1 111 ? 11.966 11.452 -3.573 1.00 75.69 111 ILE A N 1
ATOM 855 C CA . ILE A 1 111 ? 13.372 11.816 -3.389 1.00 75.69 111 ILE A CA 1
ATOM 856 C C . ILE A 1 111 ? 14.232 10.593 -3.734 1.00 75.69 111 ILE A C 1
ATOM 858 O O . ILE A 1 111 ? 14.147 9.586 -3.026 1.00 75.69 111 ILE A O 1
ATOM 862 N N . PRO A 1 112 ? 15.051 10.641 -4.801 1.00 68.69 112 PRO A N 1
ATOM 863 C CA . PRO A 1 112 ? 15.984 9.565 -5.099 1.00 68.69 112 PRO A CA 1
ATOM 864 C C . PRO A 1 112 ? 17.092 9.519 -4.040 1.00 68.69 112 PRO A C 1
ATOM 866 O O . PRO A 1 112 ? 17.630 10.551 -3.637 1.00 68.69 112 PRO A O 1
ATOM 869 N N . VAL A 1 113 ? 17.452 8.313 -3.606 1.00 70.00 113 VAL A N 1
ATOM 870 C CA . VAL A 1 113 ? 18.580 8.074 -2.700 1.00 70.00 113 VAL A CA 1
ATOM 871 C C . VAL A 1 113 ? 19.689 7.406 -3.505 1.00 70.00 113 VAL A C 1
ATOM 873 O O . VAL A 1 113 ? 19.489 6.319 -4.040 1.00 70.00 113 VAL A O 1
ATOM 876 N N . PHE A 1 114 ? 20.845 8.065 -3.602 1.00 69.81 114 PHE A N 1
ATOM 877 C CA . PHE A 1 114 ? 22.047 7.512 -4.228 1.00 69.81 114 PHE A CA 1
ATOM 878 C C . PHE A 1 114 ? 22.966 6.977 -3.125 1.00 69.81 114 PHE A C 1
ATOM 880 O O . PHE A 1 114 ? 23.351 7.736 -2.234 1.00 69.81 114 PHE A O 1
ATOM 887 N N . GLY A 1 115 ? 23.254 5.676 -3.166 1.00 55.31 115 GLY A N 1
ATOM 888 C CA . GLY A 1 115 ? 24.189 4.984 -2.273 1.00 55.31 115 GLY A CA 1
ATOM 889 C C . GLY A 1 115 ? 25.479 4.604 -2.979 1.00 55.31 115 GLY A C 1
ATOM 890 O O . GLY A 1 115 ? 25.445 4.475 -4.224 1.00 55.31 115 GLY A O 1
#

InterPro domains:
  IPR006833 Ammonia monooxygenase/particulate methane monooxygenase, subunit B [PF04744] (2-114)
  IPR023303 Ammonia/methane monooxygenase, subunit B, C-terminal [G3DSA:2.60.40.1580] (1-115)

Sequence (115 aa):
MVEFDITNEGDSPIRIGEFAAGNLRFINPKILDVQPRDSHDLVASDALRVEGGAIHPGETKRVTIFADDALWETERMTTMIASPDAVVAGLLHFFDENGQRYLVEFGGPMIPVFG

Organism: NCBI:txid1317117

Foldseek 3Di:
DDKDFDFAQDQFWKDWAWKDFPQAIEGPLVQDQDDQPDPPNRYDRHQKDKPFPIAHHGGTTMIDIGRDDPVCVVVPVVVLVVDPFNKGKIWTWMQGPVRDIDIDIDMDGDDDDDD

Radius of gyration: 14.58 Å; chains: 1; bounding box: 39×31×35 Å

pLDDT: mean 84.06, std 15.07, range [47.19, 97.81]